Protein AF-A0A0C7QHS0-F1 (afdb_monomer_lite)

Foldseek 3Di:
DVVVVVVVVVVVVVVVVVVVVVVVVCCVVVDDDDPVVLVVQLVVLLVVVLVVDPDPVVNVVSCVQFFVDWDADPVRHTDDTDTDDDPVSSVVRVD

Secondary structure (DSSP, 8-state):
-HHHHHHHHHHHHHHHHHHHHHHHHHHHHH-SPPPHHHHHHHHHHHHHHHHH--SHHHHHHHHHHH-SEEEE-TTSSEEEEE----HHHHHHH--

Radius of gyration: 21.85 Å; chains: 1; bounding box: 41×32×62 Å

Structure (mmCIF, N/CA/C/O backbone):
data_AF-A0A0C7QHS0-F1
#
_entry.id   AF-A0A0C7QHS0-F1
#
loop_
_atom_site.group_PDB
_atom_site.id
_atom_site.type_symbol
_atom_site.label_atom_id
_atom_site.label_alt_id
_atom_site.label_comp_id
_atom_site.label_asym_id
_atom_site.label_entity_id
_atom_site.label_seq_id
_atom_site.pdbx_PDB_ins_code
_atom_site.Cartn_x
_atom_site.Cartn_y
_atom_site.Cartn_z
_atom_site.occupancy
_atom_site.B_iso_or_equiv
_atom_site.auth_seq_id
_atom_site.auth_comp_id
_atom_site.auth_asym_id
_atom_site.auth_atom_id
_atom_site.pdbx_PDB_model_num
ATOM 1 N N . MET A 1 1 ? 23.050 4.891 -47.789 1.00 57.44 1 MET A N 1
ATOM 2 C CA . MET A 1 1 ? 22.070 4.229 -46.890 1.00 57.44 1 MET A CA 1
ATOM 3 C C . MET A 1 1 ? 22.749 3.424 -45.784 1.00 57.44 1 MET A C 1
ATOM 5 O O . MET A 1 1 ? 22.379 3.619 -44.636 1.00 57.44 1 MET A O 1
ATOM 9 N N . ALA A 1 2 ? 23.766 2.606 -46.086 1.00 73.19 2 ALA A N 1
ATOM 10 C CA . ALA A 1 2 ? 24.487 1.795 -45.091 1.00 73.19 2 ALA A CA 1
ATOM 11 C C . ALA A 1 2 ? 25.076 2.600 -43.912 1.00 73.19 2 ALA A C 1
ATOM 13 O O . ALA A 1 2 ? 24.985 2.183 -42.765 1.00 73.19 2 ALA A O 1
ATOM 14 N N . GLU A 1 3 ? 25.606 3.794 -44.171 1.00 80.25 3 GLU A N 1
ATOM 15 C CA . GLU A 1 3 ? 26.228 4.638 -43.141 1.00 80.25 3 GLU A CA 1
ATOM 16 C C . GLU A 1 3 ? 25.222 5.251 -42.155 1.00 80.25 3 GLU A C 1
ATOM 18 O O . GLU A 1 3 ? 25.504 5.400 -40.970 1.00 80.25 3 GLU A O 1
ATOM 23 N N . ARG A 1 4 ? 24.002 5.532 -42.624 1.00 82.81 4 ARG A N 1
ATOM 24 C CA . ARG A 1 4 ? 22.902 6.002 -41.773 1.00 82.81 4 ARG A CA 1
ATOM 25 C C . ARG A 1 4 ? 22.366 4.876 -40.888 1.00 82.81 4 ARG A C 1
ATOM 27 O O . ARG A 1 4 ? 22.056 5.122 -39.732 1.00 82.81 4 ARG A O 1
ATOM 34 N N . VAL A 1 5 ? 22.306 3.651 -41.415 1.00 83.94 5 VAL A N 1
ATOM 35 C CA . VAL A 1 5 ? 21.945 2.451 -40.640 1.00 83.94 5 VAL A CA 1
ATOM 36 C C . VAL A 1 5 ? 23.002 2.158 -39.575 1.00 83.94 5 VAL A C 1
ATOM 38 O O . VAL A 1 5 ? 22.654 1.873 -38.437 1.00 83.94 5 VAL A O 1
ATOM 41 N N . LYS A 1 6 ? 24.288 2.301 -39.914 1.00 88.81 6 LYS A N 1
ATOM 42 C CA . LYS A 1 6 ? 25.389 2.124 -38.962 1.00 88.81 6 LYS A CA 1
ATOM 43 C C . LYS A 1 6 ? 25.307 3.115 -37.796 1.00 88.81 6 LYS A C 1
ATOM 45 O O . LYS A 1 6 ? 25.327 2.684 -36.651 1.00 88.81 6 LYS A O 1
ATOM 50 N N . LYS A 1 7 ? 25.120 4.408 -38.088 1.00 89.19 7 LYS A N 1
ATOM 51 C CA . LYS A 1 7 ? 24.941 5.441 -37.052 1.00 89.19 7 LYS A CA 1
ATOM 52 C C . LYS A 1 7 ? 23.731 5.174 -36.159 1.00 89.19 7 LYS A C 1
ATOM 54 O O . LYS A 1 7 ? 23.838 5.298 -34.949 1.00 89.19 7 LYS A O 1
ATOM 59 N N . LEU A 1 8 ? 22.603 4.763 -36.742 1.00 87.00 8 LEU A N 1
ATOM 60 C CA . LEU A 1 8 ? 21.408 4.414 -35.968 1.00 87.00 8 LEU A CA 1
ATOM 61 C C . LEU A 1 8 ? 21.651 3.218 -35.041 1.00 87.00 8 LEU A C 1
ATOM 63 O O . LEU A 1 8 ? 21.176 3.228 -33.913 1.00 87.00 8 LEU A O 1
ATOM 67 N N . ASN A 1 9 ? 22.407 2.210 -35.479 1.00 87.44 9 ASN A N 1
ATOM 68 C CA . ASN A 1 9 ? 22.744 1.066 -34.630 1.00 87.44 9 ASN A CA 1
ATOM 69 C C . ASN A 1 9 ? 23.682 1.460 -33.479 1.00 87.44 9 ASN A C 1
ATOM 71 O O . ASN A 1 9 ? 23.443 1.063 -32.345 1.00 87.44 9 ASN A O 1
ATOM 75 N N . GLU A 1 10 ? 24.692 2.291 -33.746 1.00 91.44 10 GLU A N 1
ATOM 76 C CA . GLU A 1 10 ? 25.584 2.835 -32.709 1.00 91.44 10 GLU A CA 1
ATOM 77 C C . GLU A 1 10 ? 24.812 3.679 -31.678 1.00 91.44 10 GLU A C 1
ATOM 79 O O . GLU A 1 10 ? 25.105 3.654 -30.482 1.00 91.44 10 GLU A O 1
ATOM 84 N N . GLU A 1 11 ? 23.797 4.415 -32.129 1.00 90.19 11 GLU A N 1
ATOM 85 C CA . GLU A 1 11 ? 22.925 5.210 -31.266 1.00 90.19 11 GLU A CA 1
ATOM 86 C C . GLU A 1 11 ? 21.977 4.321 -30.444 1.00 90.19 11 GLU A C 1
ATOM 88 O O . GLU A 1 11 ? 21.811 4.545 -29.247 1.00 90.19 11 GLU A O 1
ATOM 93 N N . ILE A 1 12 ? 21.428 3.254 -31.040 1.00 86.38 12 ILE A N 1
ATOM 94 C CA . ILE A 1 12 ? 20.640 2.231 -30.334 1.00 86.38 12 ILE A CA 1
ATOM 95 C C . ILE A 1 12 ? 21.471 1.566 -29.234 1.00 86.38 12 ILE A C 1
ATOM 97 O O . ILE A 1 12 ? 20.972 1.385 -28.123 1.00 86.38 12 ILE A O 1
ATOM 101 N N . ASP A 1 13 ? 22.722 1.212 -29.515 1.00 88.50 13 ASP A N 1
ATOM 102 C CA . ASP A 1 13 ? 23.584 0.547 -28.538 1.00 88.50 13 ASP A CA 1
ATOM 103 C C . ASP A 1 13 ? 23.977 1.490 -27.392 1.00 88.50 13 ASP A C 1
ATOM 105 O O . ASP A 1 13 ? 23.917 1.096 -26.226 1.00 88.50 13 ASP A O 1
ATOM 109 N N . ASN A 1 14 ? 24.250 2.765 -27.685 1.00 91.88 14 ASN A N 1
ATOM 110 C CA . ASN A 1 14 ? 24.448 3.781 -26.645 1.00 91.88 14 ASN A CA 1
ATOM 111 C C . ASN A 1 14 ? 23.195 3.991 -25.784 1.00 91.88 14 ASN A C 1
ATOM 113 O O . ASN A 1 14 ? 23.290 4.127 -24.564 1.00 91.88 14 ASN A O 1
ATOM 117 N N . LEU A 1 15 ? 22.011 4.020 -26.400 1.00 89.31 15 LEU A N 1
ATOM 118 C CA . LEU A 1 15 ? 20.750 4.172 -25.674 1.00 89.31 15 LEU A CA 1
ATOM 119 C C . LEU A 1 15 ? 20.456 2.963 -24.781 1.00 89.31 15 LEU A C 1
ATOM 121 O O . LEU A 1 15 ? 19.985 3.150 -23.661 1.00 89.31 15 LEU A O 1
ATOM 125 N N . LYS A 1 16 ? 20.769 1.742 -25.232 1.00 81.06 16 LYS A N 1
ATOM 126 C CA . LYS A 1 16 ? 20.665 0.531 -24.404 1.00 81.06 16 LYS A CA 1
ATOM 127 C C . LYS A 1 16 ? 21.592 0.594 -23.195 1.00 81.06 16 LYS A C 1
ATOM 129 O O . LYS A 1 16 ? 21.141 0.324 -22.090 1.00 81.06 16 LYS A O 1
ATOM 134 N N . PHE A 1 17 ? 22.841 1.015 -23.394 1.00 87.25 17 PHE A N 1
ATOM 135 C CA . PHE A 1 17 ? 23.805 1.142 -22.302 1.00 87.25 17 PHE A CA 1
ATOM 136 C C . PHE A 1 17 ? 23.325 2.128 -21.228 1.00 87.25 17 PHE A C 1
ATOM 138 O O . PHE A 1 17 ? 23.287 1.795 -20.047 1.00 87.25 17 PHE A O 1
ATOM 145 N N . ARG A 1 18 ? 22.855 3.312 -21.643 1.00 89.25 18 ARG A N 1
ATOM 146 C CA . ARG A 1 18 ? 22.301 4.316 -20.718 1.00 89.25 18 ARG A CA 1
ATOM 147 C C . ARG A 1 18 ? 21.041 3.830 -20.003 1.00 89.25 18 ARG A C 1
ATOM 149 O O . ARG A 1 18 ? 20.806 4.201 -18.861 1.00 89.25 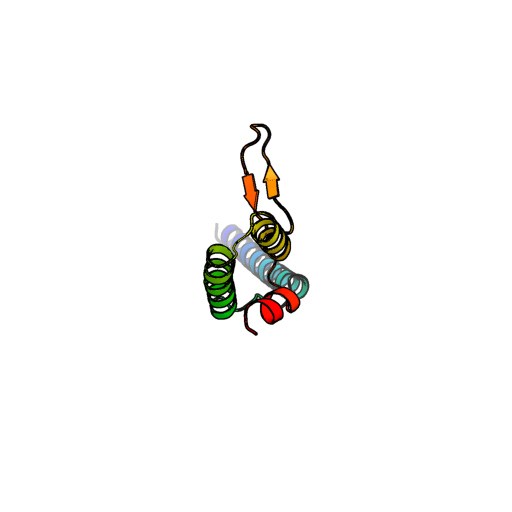18 ARG A O 1
ATOM 156 N N . LEU A 1 19 ? 20.210 3.035 -20.674 1.00 77.75 19 LEU A N 1
ATOM 157 C CA . LEU A 1 19 ? 19.004 2.467 -20.078 1.00 77.75 19 LEU A CA 1
ATOM 158 C C . LEU A 1 19 ? 19.34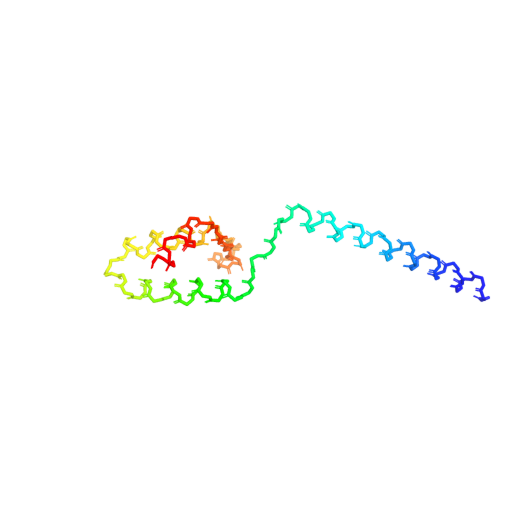1 1.452 -18.980 1.00 77.75 19 LEU A C 1
ATOM 160 O O . LEU A 1 19 ? 18.672 1.442 -17.950 1.00 77.75 19 LEU A O 1
ATOM 164 N N . ASP A 1 20 ? 20.362 0.622 -19.185 1.00 76.94 20 ASP A N 1
ATOM 165 C CA . ASP A 1 20 ? 20.804 -0.346 -18.180 1.00 76.94 20 ASP A CA 1
ATOM 166 C C . ASP A 1 20 ? 21.456 0.341 -16.971 1.00 76.94 20 ASP A C 1
ATOM 168 O O . ASP A 1 20 ? 21.157 -0.033 -15.839 1.00 76.94 20 ASP A O 1
ATOM 172 N N . GLU A 1 21 ? 22.242 1.400 -17.189 1.00 83.31 21 GLU A N 1
ATOM 173 C CA . GLU A 1 21 ? 22.805 2.238 -16.117 1.00 83.31 21 GLU A CA 1
ATOM 174 C C . GLU A 1 21 ? 21.696 2.880 -15.269 1.00 83.31 21 GLU A C 1
ATOM 176 O O . GLU A 1 21 ? 21.658 2.711 -14.054 1.00 83.31 21 GLU A O 1
ATOM 181 N N . ILE A 1 22 ? 20.709 3.511 -15.917 1.00 80.06 22 ILE A N 1
ATOM 182 C CA . ILE A 1 22 ? 19.565 4.119 -15.223 1.00 80.06 22 ILE A CA 1
ATOM 183 C C . ILE A 1 22 ? 18.749 3.062 -14.470 1.00 80.06 22 ILE A C 1
ATOM 185 O O . ILE A 1 22 ? 18.305 3.315 -13.355 1.00 80.06 22 ILE A O 1
ATOM 189 N N . LYS A 1 23 ? 18.539 1.871 -15.044 1.00 70.00 23 LYS A N 1
ATOM 190 C CA . LYS A 1 23 ? 17.851 0.776 -14.340 1.00 70.00 23 LYS A CA 1
ATOM 191 C C . LYS A 1 23 ? 18.617 0.335 -13.103 1.00 70.00 23 LYS A C 1
ATOM 193 O O . LYS A 1 23 ? 17.993 0.081 -12.079 1.00 70.00 23 LYS A O 1
ATOM 198 N N . GLN A 1 24 ? 19.938 0.229 -13.197 1.00 72.12 24 GLN A N 1
ATOM 199 C CA . GLN A 1 24 ? 20.778 -0.153 -12.073 1.00 72.12 24 GLN A CA 1
ATOM 200 C C . GLN A 1 24 ? 20.730 0.911 -10.970 1.00 72.12 24 GLN A C 1
ATOM 202 O O . GLN A 1 24 ? 20.524 0.562 -9.811 1.00 72.12 24 GLN A O 1
ATOM 207 N N . ASP A 1 25 ? 20.807 2.192 -11.330 1.00 68.56 25 ASP A N 1
ATOM 208 C CA . ASP A 1 25 ? 20.666 3.308 -10.391 1.00 68.56 25 ASP A CA 1
ATOM 209 C C . ASP A 1 25 ? 19.282 3.337 -9.730 1.00 68.56 25 ASP A C 1
ATOM 211 O O . ASP A 1 25 ? 19.182 3.548 -8.524 1.00 68.56 25 ASP A O 1
ATOM 215 N N . VAL A 1 26 ? 18.213 3.067 -10.487 1.00 67.44 26 VAL A N 1
ATOM 216 C CA . VAL A 1 26 ? 16.846 2.954 -9.954 1.00 67.44 26 VAL A CA 1
ATOM 217 C C . VAL A 1 26 ? 16.727 1.764 -9.002 1.00 67.44 26 VAL A C 1
ATOM 219 O O . VAL A 1 26 ? 16.207 1.932 -7.908 1.00 67.44 26 VAL A O 1
ATOM 222 N N . MET A 1 27 ? 17.267 0.591 -9.345 1.00 61.25 27 MET A N 1
ATOM 223 C CA . MET A 1 27 ? 17.267 -0.573 -8.444 1.00 61.25 27 MET A CA 1
ATOM 224 C C . MET A 1 27 ? 18.051 -0.310 -7.152 1.00 61.25 27 MET A C 1
ATOM 226 O O . MET A 1 27 ? 17.656 -0.774 -6.085 1.00 61.25 27 MET A O 1
ATOM 230 N N . LEU A 1 28 ? 19.152 0.442 -7.231 1.00 62.38 28 LEU A N 1
ATOM 231 C CA . LEU A 1 28 ? 19.933 0.848 -6.063 1.00 62.38 28 LEU A CA 1
ATOM 232 C C . LEU A 1 28 ? 19.214 1.922 -5.228 1.00 62.38 28 LEU A C 1
ATOM 234 O O . LEU A 1 28 ? 19.352 1.932 -4.006 1.00 62.38 28 LEU A O 1
ATOM 238 N N . ALA A 1 29 ? 18.451 2.812 -5.868 1.00 61.00 29 ALA A N 1
ATOM 239 C CA . ALA A 1 29 ? 17.723 3.900 -5.217 1.00 61.00 29 ALA A CA 1
ATOM 240 C C . ALA A 1 29 ? 16.375 3.469 -4.610 1.00 61.00 29 ALA A C 1
ATOM 242 O O . ALA A 1 29 ? 15.973 4.015 -3.584 1.00 61.00 29 ALA A O 1
ATOM 243 N N . GLU A 1 30 ? 15.677 2.509 -5.221 1.00 59.91 30 GLU A N 1
ATOM 244 C CA . GLU A 1 30 ? 14.356 2.037 -4.779 1.00 59.91 30 GLU A CA 1
ATOM 245 C C . GLU A 1 30 ? 14.429 0.975 -3.667 1.00 59.91 30 GLU A C 1
ATOM 247 O O . GLU A 1 30 ? 13.416 0.687 -3.029 1.00 59.91 30 GLU A O 1
ATOM 252 N N . GLY A 1 31 ? 15.622 0.442 -3.370 1.00 57.38 31 GLY A N 1
ATOM 253 C CA . GLY A 1 31 ? 15.787 -0.677 -2.441 1.00 57.38 31 GLY A CA 1
ATOM 254 C C . GLY A 1 31 ? 15.231 -1.988 -3.012 1.00 57.38 31 GLY A C 1
ATOM 255 O O . GLY A 1 31 ? 14.617 -2.019 -4.078 1.00 57.38 31 GLY A O 1
ATOM 256 N N . GLU A 1 32 ? 15.473 -3.111 -2.330 1.00 57.00 32 GLU A N 1
ATOM 257 C CA . GLU A 1 32 ? 14.936 -4.405 -2.767 1.00 57.00 32 GLU A CA 1
ATOM 258 C C . GLU A 1 32 ? 13.405 -4.342 -2.871 1.00 57.00 32 GLU A C 1
ATOM 260 O O . GLU A 1 32 ? 12.702 -4.102 -1.887 1.00 57.00 32 GLU A O 1
ATOM 265 N N . SER A 1 33 ? 12.883 -4.569 -4.079 1.00 59.91 33 SER A N 1
ATOM 266 C CA . SER A 1 33 ? 11.445 -4.690 -4.308 1.00 59.91 33 SER A CA 1
ATOM 267 C C . SER A 1 33 ? 10.889 -5.809 -3.426 1.00 59.91 33 SER A C 1
ATOM 269 O O . SER A 1 33 ? 11.385 -6.939 -3.454 1.00 59.91 33 SER A O 1
ATOM 271 N N . VAL A 1 34 ? 9.865 -5.492 -2.628 1.00 65.25 34 VAL A N 1
ATOM 272 C CA . VAL A 1 34 ? 9.195 -6.469 -1.765 1.00 65.25 34 VAL A CA 1
ATOM 273 C C . VAL A 1 34 ? 8.717 -7.633 -2.643 1.00 65.25 34 VAL A C 1
ATOM 275 O O . VAL A 1 34 ? 7.978 -7.395 -3.600 1.00 65.25 34 VAL A O 1
ATOM 278 N N . PRO A 1 35 ? 9.098 -8.892 -2.349 1.00 78.94 35 PRO A N 1
ATOM 279 C CA . PRO A 1 35 ? 8.656 -10.027 -3.143 1.00 78.94 35 PRO A CA 1
ATOM 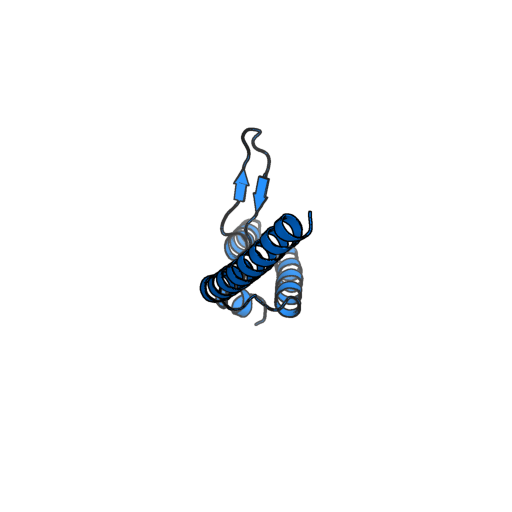280 C C . PRO A 1 35 ? 7.130 -10.048 -3.251 1.00 78.94 35 PRO A C 1
ATOM 282 O O . PRO A 1 35 ? 6.436 -9.934 -2.240 1.00 78.94 35 PRO A O 1
ATOM 285 N N . PHE A 1 36 ? 6.602 -10.254 -4.459 1.00 75.44 36 PHE A N 1
ATOM 286 C CA . PHE A 1 36 ? 5.153 -10.283 -4.709 1.00 75.44 36 PHE A CA 1
ATOM 287 C C . PHE A 1 36 ? 4.403 -11.236 -3.762 1.00 75.44 36 PHE A C 1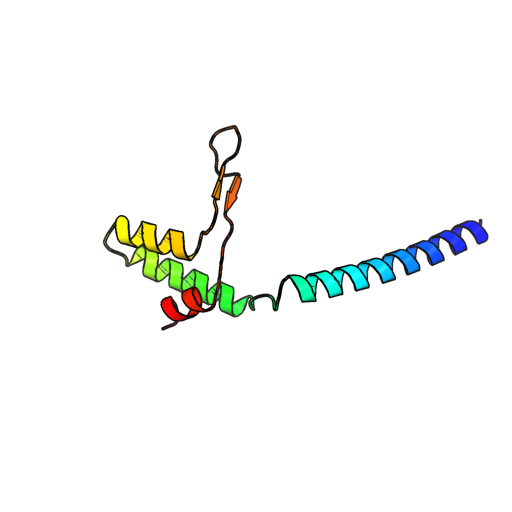
ATOM 289 O O . PHE A 1 36 ? 3.273 -10.981 -3.349 1.00 75.44 36 PHE A O 1
ATOM 296 N N . GLU A 1 37 ? 5.035 -12.346 -3.383 1.00 78.62 37 GLU A N 1
ATOM 297 C CA . GLU A 1 37 ? 4.464 -13.298 -2.435 1.00 78.62 37 GLU A CA 1
ATOM 298 C C . GLU A 1 37 ? 4.252 -12.682 -1.042 1.00 78.62 37 GLU A C 1
ATOM 300 O O . GLU A 1 37 ? 3.209 -12.903 -0.422 1.00 78.62 37 GLU A O 1
ATOM 305 N N . LEU A 1 38 ? 5.194 -11.859 -0.578 1.00 78.69 38 LEU A N 1
ATOM 306 C CA . LEU A 1 38 ? 5.095 -11.132 0.684 1.00 78.69 38 LEU A CA 1
ATOM 307 C C . LEU A 1 38 ? 4.036 -10.024 0.596 1.00 78.69 38 LEU A C 1
ATOM 309 O O . LEU A 1 38 ? 3.191 -9.928 1.485 1.00 78.69 38 LEU A O 1
ATOM 313 N N . GLU A 1 39 ? 4.004 -9.261 -0.500 1.00 78.75 39 GLU A N 1
ATOM 314 C CA . GLU A 1 39 ? 2.951 -8.269 -0.769 1.00 78.75 39 GLU A CA 1
ATOM 315 C C . GLU A 1 39 ? 1.555 -8.918 -0.732 1.00 78.75 39 GLU A C 1
ATOM 317 O O . GLU A 1 39 ? 0.653 -8.466 -0.021 1.00 78.75 39 GLU A O 1
ATOM 322 N N . SER A 1 40 ? 1.384 -10.042 -1.433 1.00 82.69 40 SER A N 1
ATOM 323 C CA . SER A 1 40 ? 0.122 -10.785 -1.484 1.00 82.69 40 SER A CA 1
ATOM 324 C C . SER A 1 40 ? -0.318 -11.270 -0.100 1.00 82.69 40 SER A C 1
ATOM 326 O O . SER A 1 40 ? -1.499 -11.177 0.255 1.00 82.69 40 SER A O 1
ATOM 328 N N . GLN A 1 41 ? 0.619 -11.776 0.707 1.00 85.62 41 GLN A N 1
ATOM 329 C CA . GLN A 1 41 ? 0.342 -12.214 2.074 1.00 85.62 41 GLN A CA 1
ATOM 330 C C . GLN A 1 41 ? -0.070 -11.048 2.975 1.00 85.62 41 GLN A C 1
ATOM 332 O O . GLN A 1 41 ? -1.082 -11.155 3.677 1.00 85.62 41 GLN A O 1
ATOM 337 N N . VAL A 1 42 ? 0.654 -9.927 2.911 1.00 86.12 42 VAL A N 1
ATOM 338 C CA . VAL A 1 42 ? 0.343 -8.699 3.653 1.00 86.12 42 VAL A CA 1
ATOM 339 C C . VAL A 1 42 ? -1.055 -8.199 3.295 1.00 86.12 42 VAL A C 1
ATOM 341 O O . VAL A 1 42 ? -1.867 -7.978 4.193 1.00 86.12 42 VAL A O 1
ATOM 344 N N . MET A 1 43 ? -1.399 -8.120 2.007 1.00 86.88 43 MET A N 1
ATOM 345 C CA . MET A 1 43 ? -2.717 -7.654 1.559 1.00 86.88 43 MET A CA 1
ATOM 346 C C . MET A 1 43 ? -3.857 -8.588 1.986 1.00 86.88 43 MET A C 1
ATOM 348 O O . MET A 1 43 ? -4.915 -8.126 2.431 1.00 86.88 43 MET A O 1
ATOM 352 N N . LYS A 1 44 ? -3.654 -9.912 1.922 1.00 89.12 44 LYS A N 1
ATOM 353 C CA . LYS A 1 44 ? -4.640 -10.893 2.412 1.00 89.12 44 LYS A CA 1
ATOM 354 C C . LYS A 1 44 ? -4.867 -10.753 3.916 1.00 89.12 44 LYS A C 1
ATOM 356 O O . LYS A 1 44 ? -6.018 -10.711 4.357 1.00 89.12 44 LYS A O 1
ATOM 361 N N . LYS A 1 45 ? -3.790 -10.661 4.700 1.00 88.62 45 LYS A N 1
ATOM 362 C CA . LYS A 1 45 ? -3.858 -10.497 6.159 1.00 88.62 45 LYS A CA 1
ATOM 363 C C . LYS A 1 45 ? -4.479 -9.164 6.549 1.00 88.62 45 LYS A C 1
ATOM 365 O O . LYS A 1 45 ? -5.374 -9.148 7.391 1.00 88.62 45 LYS A O 1
ATOM 370 N N . PHE A 1 46 ? -4.107 -8.080 5.874 1.00 88.00 46 PHE A N 1
ATOM 371 C CA . PHE A 1 46 ? -4.733 -6.775 6.047 1.00 88.00 46 PHE A CA 1
ATOM 372 C C . PHE A 1 46 ? -6.247 -6.854 5.847 1.00 88.00 46 PHE A C 1
ATOM 374 O O . PHE A 1 46 ? -7.003 -6.430 6.716 1.00 88.00 46 PHE A O 1
ATOM 381 N N . GLY A 1 47 ? -6.710 -7.471 4.754 1.00 86.75 47 GLY A N 1
ATOM 382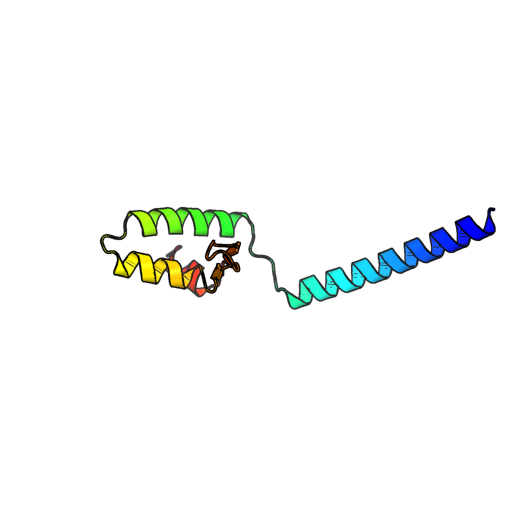 C CA . GLY A 1 47 ? -8.139 -7.641 4.489 1.00 86.75 47 GLY A CA 1
ATOM 383 C C . GLY A 1 47 ? -8.876 -8.432 5.577 1.00 86.75 47 GLY A C 1
ATOM 384 O O . GLY A 1 47 ? -10.007 -8.086 5.924 1.00 86.75 47 GLY A O 1
ATOM 385 N N . GLN A 1 48 ? -8.246 -9.466 6.145 1.00 89.44 48 GLN A N 1
ATOM 386 C CA . GLN A 1 48 ? -8.803 -10.241 7.261 1.00 89.44 48 GLN A CA 1
ATOM 387 C C . GLN A 1 48 ? -8.908 -9.396 8.537 1.00 89.44 48 GLN A C 1
ATOM 389 O O . GLN A 1 48 ? -9.989 -9.300 9.118 1.00 89.44 48 GLN A O 1
ATOM 394 N N . VAL A 1 49 ? -7.816 -8.740 8.940 1.00 86.94 49 VAL A N 1
ATOM 395 C CA . VAL A 1 49 ? -7.756 -7.902 10.151 1.00 86.94 49 VAL A CA 1
ATOM 396 C C . VAL A 1 49 ? -8.695 -6.700 10.031 1.00 86.94 49 VAL A C 1
ATOM 398 O O . VAL A 1 49 ? -9.433 -6.385 10.964 1.00 86.94 49 VAL A O 1
ATOM 401 N N . PHE A 1 50 ? -8.750 -6.070 8.859 1.00 87.50 50 PHE A N 1
ATOM 402 C CA . PHE A 1 50 ? -9.640 -4.948 8.584 1.00 87.50 50 PHE A CA 1
ATOM 403 C C . PHE A 1 50 ? -11.117 -5.342 8.704 1.00 87.50 50 PHE A C 1
ATOM 405 O O . PHE A 1 50 ? -11.896 -4.612 9.318 1.00 87.50 50 PHE A O 1
ATOM 412 N N . LYS A 1 51 ? -11.513 -6.509 8.181 1.00 86.69 51 LYS A N 1
ATOM 413 C CA . LYS A 1 51 ? -12.890 -7.018 8.317 1.00 86.69 51 LYS A CA 1
ATOM 414 C C . LYS A 1 51 ? -13.224 -7.457 9.744 1.00 86.69 51 LYS A C 1
ATOM 416 O O . LYS A 1 51 ? -14.361 -7.283 10.165 1.00 86.69 51 LYS A O 1
ATOM 421 N N . ALA A 1 52 ? -12.252 -8.004 10.473 1.00 86.81 52 ALA A N 1
ATOM 422 C CA . ALA A 1 52 ? -12.422 -8.433 11.861 1.00 86.81 52 ALA A CA 1
ATOM 423 C C . ALA A 1 52 ? -12.439 -7.264 12.861 1.00 86.81 52 ALA A C 1
ATOM 425 O O . ALA A 1 52 ? -12.909 -7.421 13.985 1.00 86.81 52 ALA A O 1
ATOM 426 N N . SER A 1 53 ? -11.922 -6.095 12.478 1.00 83.62 53 SER A N 1
ATOM 427 C CA . SER A 1 53 ? -11.873 -4.935 13.365 1.00 83.62 53 SER A CA 1
ATOM 428 C C . SER A 1 53 ? -13.269 -4.364 13.656 1.00 83.62 53 SER A C 1
ATOM 430 O O . SER A 1 53 ? -14.014 -3.952 12.764 1.00 83.62 53 SER A O 1
ATOM 432 N N . SER A 1 54 ? -13.624 -4.325 14.941 1.00 75.06 54 SER A N 1
ATOM 433 C CA . SER A 1 54 ? -14.989 -4.041 15.401 1.00 75.06 54 SER A CA 1
ATOM 434 C C . SER A 1 54 ? -15.370 -2.562 15.311 1.00 75.06 54 SER A C 1
ATOM 436 O O . SER A 1 54 ? -16.549 -2.224 15.218 1.00 75.06 54 SER A O 1
ATOM 438 N N . THR A 1 55 ? -14.389 -1.652 15.335 1.00 90.19 55 THR A N 1
ATOM 439 C CA . THR A 1 55 ? -14.644 -0.204 15.416 1.00 90.19 55 THR A CA 1
ATOM 440 C C . THR A 1 55 ? -14.205 0.555 14.164 1.00 90.19 55 THR A C 1
ATOM 442 O O . THR A 1 55 ? -13.269 0.187 13.453 1.00 90.19 55 THR A O 1
ATOM 445 N N . ARG A 1 56 ? -14.872 1.684 13.892 1.00 88.50 56 ARG A N 1
ATOM 446 C CA . ARG A 1 56 ? -14.468 2.618 12.824 1.00 88.50 56 ARG A CA 1
ATOM 447 C C . ARG A 1 56 ? -13.069 3.194 13.069 1.00 88.50 56 ARG A C 1
ATOM 449 O O . ARG A 1 56 ? -12.334 3.431 12.116 1.00 88.50 56 ARG A O 1
ATOM 456 N N . GLN A 1 57 ? -12.706 3.408 14.331 1.00 88.75 57 GLN A N 1
ATOM 457 C CA . GLN A 1 57 ? -11.411 3.967 14.707 1.00 88.75 57 GLN A CA 1
ATOM 458 C C . GLN A 1 57 ? -10.265 2.988 14.435 1.00 88.75 57 GLN A C 1
ATOM 460 O O . GLN A 1 57 ? -9.275 3.393 13.834 1.00 88.75 57 GLN A O 1
ATOM 465 N N . GLN A 1 58 ? -10.433 1.703 14.765 1.00 84.44 58 GLN A N 1
ATOM 466 C CA . GLN A 1 58 ? -9.456 0.660 14.423 1.00 84.44 58 GLN A CA 1
ATOM 467 C C . GLN A 1 58 ? -9.281 0.530 12.907 1.00 84.44 58 GLN A C 1
ATOM 469 O O . GLN A 1 58 ? -8.154 0.515 12.423 1.00 84.44 58 GLN A O 1
ATOM 474 N N . ARG A 1 59 ? -10.379 0.541 12.138 1.00 87.56 59 ARG A N 1
ATOM 475 C CA . ARG A 1 59 ? -10.317 0.549 10.664 1.00 87.56 59 ARG A CA 1
ATOM 476 C C . ARG A 1 59 ? -9.542 1.744 10.117 1.00 87.56 59 ARG A C 1
ATOM 478 O O . ARG A 1 59 ? -8.744 1.587 9.199 1.00 87.56 59 ARG A O 1
ATOM 485 N N . LYS A 1 60 ? -9.745 2.933 10.693 1.00 88.25 60 LYS A N 1
ATOM 486 C CA . LYS A 1 60 ? -9.020 4.148 10.299 1.00 88.25 60 LYS A CA 1
ATOM 487 C C . LYS A 1 60 ? -7.523 4.047 10.613 1.00 88.25 60 LYS A C 1
ATOM 489 O O . LYS A 1 60 ? -6.710 4.427 9.782 1.00 88.25 60 LYS A O 1
ATOM 494 N N . GLN A 1 61 ? -7.164 3.521 11.783 1.00 85.62 61 GLN A N 1
ATOM 495 C CA . GLN A 1 61 ? -5.762 3.313 12.161 1.00 85.62 61 GLN A CA 1
ATOM 496 C C . GLN A 1 61 ? -5.072 2.280 11.264 1.00 85.62 61 GLN A C 1
ATOM 498 O O . GLN A 1 61 ? -3.951 2.518 10.832 1.00 85.62 61 GLN A O 1
ATOM 503 N N . LEU A 1 62 ? -5.757 1.183 10.930 1.00 86.06 62 LEU A N 1
ATOM 504 C CA . LEU A 1 62 ? -5.259 0.180 9.987 1.00 86.06 62 LEU A CA 1
ATOM 505 C C . LEU A 1 62 ? -5.012 0.785 8.601 1.00 86.06 62 LEU A C 1
ATOM 507 O O . LEU A 1 62 ? -3.960 0.559 8.018 1.00 86.06 62 LEU A O 1
ATOM 511 N N . LEU A 1 63 ? -5.942 1.593 8.086 1.00 87.38 63 LEU A N 1
ATOM 512 C CA . LEU A 1 63 ? -5.744 2.271 6.802 1.00 87.38 63 LEU A CA 1
ATOM 513 C C . LEU A 1 63 ? -4.532 3.204 6.828 1.00 87.38 63 LEU A C 1
ATOM 515 O O . LEU A 1 63 ? -3.746 3.164 5.895 1.00 87.38 63 LEU A O 1
ATOM 519 N N . ASN A 1 64 ? -4.334 3.971 7.903 1.00 85.81 64 ASN A N 1
ATOM 520 C CA . ASN A 1 64 ? -3.176 4.863 8.029 1.00 85.81 64 ASN A CA 1
ATOM 521 C C . ASN A 1 64 ? -1.826 4.124 8.086 1.00 85.81 64 ASN A C 1
ATOM 523 O O . ASN A 1 64 ? -0.803 4.730 7.795 1.00 85.81 64 ASN A O 1
ATOM 527 N N . LEU A 1 65 ? -1.810 2.852 8.496 1.00 83.62 65 LEU A N 1
ATOM 528 C CA . LEU A 1 65 ? -0.597 2.028 8.512 1.00 83.62 65 LEU A CA 1
ATOM 529 C C . LEU A 1 65 ? -0.151 1.637 7.100 1.00 83.62 65 LEU A C 1
ATOM 531 O O . LEU A 1 65 ? 1.042 1.595 6.832 1.00 83.62 65 LEU A O 1
ATOM 535 N N . LEU A 1 66 ? -1.109 1.339 6.219 1.00 85.06 66 LEU A N 1
ATOM 536 C CA . LEU A 1 66 ? -0.839 0.839 4.870 1.00 85.06 66 LEU A CA 1
ATOM 537 C C . LEU A 1 66 ? -0.851 1.955 3.818 1.00 85.06 66 LEU A C 1
ATOM 539 O O . LEU A 1 66 ? -0.137 1.874 2.827 1.00 85.06 66 LEU A O 1
ATOM 543 N N . VAL A 1 67 ? -1.684 2.975 4.018 1.00 86.56 67 VAL A N 1
ATOM 544 C CA . VAL A 1 67 ? -1.925 4.066 3.073 1.00 86.56 67 VAL A CA 1
ATOM 545 C C . VAL A 1 67 ? -1.309 5.350 3.630 1.00 86.56 67 VAL A C 1
ATOM 547 O O . VAL A 1 67 ? -1.990 6.093 4.344 1.00 86.56 67 VAL A O 1
ATOM 550 N N . PRO A 1 68 ? -0.032 5.645 3.326 1.00 84.12 68 PRO A N 1
ATOM 551 C CA . PRO A 1 68 ? 0.597 6.897 3.742 1.00 84.12 68 PRO A CA 1
ATOM 552 C C . PRO A 1 68 ? -0.017 8.115 3.047 1.00 84.12 68 PRO A C 1
ATOM 554 O O . PRO A 1 68 ? -0.031 9.209 3.614 1.00 84.12 68 PRO A O 1
ATOM 557 N N . LYS A 1 69 ? -0.514 7.947 1.814 1.00 86.31 69 LYS A N 1
ATOM 558 C CA . LYS A 1 69 ? -0.945 9.065 0.979 1.00 86.31 69 LYS A CA 1
ATOM 559 C C . LYS A 1 69 ? -2.052 8.672 0.008 1.00 86.31 69 LYS A C 1
ATOM 561 O O . LYS A 1 69 ? -2.010 7.633 -0.645 1.00 86.31 69 LYS A O 1
ATOM 566 N N . VAL A 1 70 ? -3.035 9.561 -0.094 1.00 86.75 70 VAL A N 1
ATOM 567 C CA . VAL A 1 70 ? -4.110 9.512 -1.086 1.00 86.75 70 VAL A CA 1
ATOM 568 C C . VAL A 1 70 ? -4.054 10.812 -1.871 1.00 86.75 70 VAL A C 1
ATOM 570 O O . VAL A 1 70 ? -4.120 11.892 -1.280 1.00 86.75 70 VAL A O 1
ATOM 573 N N . THR A 1 71 ? -3.937 10.715 -3.189 1.00 89.56 71 THR A N 1
ATOM 574 C CA . THR A 1 71 ? -3.998 11.872 -4.083 1.00 89.56 71 THR A CA 1
ATOM 575 C C . THR A 1 71 ? -5.435 12.036 -4.550 1.00 89.56 71 THR A C 1
ATOM 577 O O . THR A 1 71 ? -6.064 11.080 -5.003 1.00 89.56 71 THR A O 1
ATOM 580 N N . ILE A 1 72 ? -5.972 13.245 -4.400 1.00 91.62 72 ILE A N 1
ATOM 581 C CA . ILE A 1 72 ? -7.332 13.597 -4.808 1.00 91.62 72 ILE A CA 1
ATOM 582 C C . ILE A 1 72 ? -7.223 14.549 -5.994 1.00 91.62 72 ILE A C 1
ATOM 584 O O . ILE A 1 72 ? -6.457 15.514 -5.952 1.00 91.62 72 ILE A O 1
ATOM 588 N N . ASP A 1 73 ? -7.986 14.276 -7.045 1.00 91.31 73 ASP A N 1
ATOM 589 C CA . ASP A 1 73 ? -8.005 15.105 -8.239 1.00 91.31 73 ASP A CA 1
ATOM 590 C C . ASP A 1 73 ? -8.790 16.419 -8.023 1.00 91.31 73 ASP A C 1
ATOM 592 O O . ASP A 1 73 ? -9.381 16.700 -6.973 1.00 91.31 73 ASP A O 1
ATOM 596 N N . LYS A 1 74 ? -8.846 17.252 -9.066 1.00 92.00 74 LYS A N 1
ATOM 597 C CA . LYS A 1 74 ? -9.592 18.523 -9.035 1.00 92.00 74 LYS A CA 1
ATOM 598 C C . LYS A 1 74 ? -11.112 18.336 -8.926 1.00 92.00 74 LYS A C 1
ATOM 600 O O . LYS A 1 74 ? -11.802 19.275 -8.535 1.00 92.00 74 LYS A O 1
ATOM 605 N N . SER A 1 75 ? -11.629 17.153 -9.265 1.00 92.88 75 SER A N 1
ATOM 606 C CA . SER A 1 75 ? -13.047 16.789 -9.161 1.00 92.88 75 SER A CA 1
ATOM 607 C C . SER A 1 75 ? -13.432 16.253 -7.775 1.00 92.88 75 SER A C 1
ATOM 609 O O . SER A 1 75 ? -14.603 15.969 -7.526 1.00 92.88 75 SER A O 1
ATOM 611 N N . ARG A 1 76 ? -12.471 16.205 -6.838 1.00 88.50 76 ARG A N 1
ATOM 612 C CA . ARG A 1 76 ? -12.583 15.582 -5.510 1.00 88.50 76 ARG A CA 1
ATOM 613 C C . ARG A 1 76 ? -12.749 14.057 -5.557 1.00 88.50 76 ARG A C 1
ATOM 615 O O . ARG A 1 76 ? -13.176 13.468 -4.563 1.00 88.50 76 ARG A O 1
ATOM 622 N N . ALA A 1 77 ? -12.396 13.423 -6.670 1.00 91.00 77 ALA A N 1
ATOM 623 C CA . ALA A 1 77 ? -12.295 11.977 -6.790 1.00 91.00 77 ALA A CA 1
ATOM 624 C C . ALA A 1 77 ? -10.893 11.491 -6.387 1.00 91.00 77 ALA A C 1
ATOM 626 O O . ALA A 1 77 ? -9.920 12.245 -6.408 1.00 91.00 77 ALA A O 1
ATOM 627 N N . ILE A 1 78 ? -10.792 10.221 -5.989 1.00 89.06 78 ILE A N 1
ATOM 628 C CA . ILE A 1 78 ? -9.496 9.589 -5.714 1.00 89.06 78 ILE A CA 1
ATOM 629 C C . ILE A 1 78 ? -8.779 9.385 -7.049 1.00 89.06 78 ILE A C 1
ATOM 631 O O . ILE A 1 78 ? -9.316 8.715 -7.927 1.00 89.06 78 ILE A O 1
ATOM 635 N N . ASP A 1 79 ? -7.579 9.947 -7.165 1.00 90.31 79 ASP A N 1
ATOM 636 C CA . ASP A 1 79 ? -6.689 9.773 -8.314 1.00 90.31 79 ASP A CA 1
ATOM 637 C C . ASP A 1 79 ? -5.767 8.571 -8.077 1.00 90.31 79 ASP A C 1
ATOM 639 O O . ASP A 1 79 ? -5.810 7.571 -8.791 1.00 90.31 79 ASP A O 1
ATOM 643 N N . THR A 1 80 ? -5.000 8.614 -6.982 1.00 88.62 80 THR A N 1
ATOM 644 C CA . THR A 1 80 ? -4.065 7.547 -6.612 1.00 88.62 80 THR A CA 1
ATOM 645 C C . THR A 1 80 ? -4.084 7.254 -5.117 1.00 88.62 80 THR A C 1
ATOM 647 O O . THR A 1 80 ? -4.404 8.109 -4.286 1.00 88.62 80 THR A O 1
ATOM 650 N N . ILE A 1 81 ? -3.721 6.020 -4.773 1.00 85.44 81 ILE A N 1
ATOM 651 C CA . ILE A 1 81 ? -3.469 5.577 -3.404 1.00 85.44 81 ILE A CA 1
ATOM 652 C C . ILE A 1 81 ? -2.064 4.989 -3.393 1.00 85.44 81 ILE A C 1
ATOM 654 O O . ILE A 1 81 ? -1.800 4.013 -4.090 1.00 85.44 81 ILE A O 1
ATOM 658 N N . GLU A 1 82 ? -1.175 5.591 -2.613 1.00 85.50 82 GLU A N 1
ATOM 659 C CA . GLU A 1 82 ? 0.151 5.034 -2.369 1.00 85.50 82 GLU A CA 1
ATOM 660 C C . GLU A 1 82 ? 0.039 4.010 -1.237 1.00 85.50 82 GLU A C 1
ATOM 662 O O . GLU A 1 82 ? -0.649 4.256 -0.242 1.00 85.50 82 GLU A O 1
ATOM 667 N N . LEU A 1 83 ? 0.693 2.860 -1.402 1.00 84.06 83 LEU A N 1
ATOM 668 C CA . LEU A 1 83 ? 0.764 1.810 -0.391 1.00 84.06 83 LEU A CA 1
ATOM 669 C C . LEU A 1 83 ? 2.195 1.700 0.120 1.00 84.06 83 LEU A C 1
ATOM 671 O O . LEU A 1 83 ? 3.136 1.665 -0.667 1.00 84.06 83 LEU A O 1
ATOM 675 N N . GLN A 1 84 ? 2.347 1.613 1.438 1.00 83.56 84 GLN A N 1
ATOM 676 C CA . GLN A 1 84 ? 3.630 1.397 2.088 1.00 83.56 84 GLN A CA 1
ATOM 677 C C . GLN A 1 84 ? 3.607 0.068 2.834 1.00 83.56 84 GLN A C 1
ATOM 679 O O . GLN A 1 84 ? 2.840 -0.130 3.776 1.00 83.56 84 GLN A O 1
ATOM 684 N N . ILE A 1 85 ? 4.490 -0.835 2.416 1.00 80.88 85 ILE A N 1
ATOM 685 C CA . ILE A 1 85 ? 4.744 -2.103 3.093 1.00 80.88 85 ILE A CA 1
ATOM 686 C C . ILE A 1 85 ? 6.164 -2.023 3.638 1.00 80.88 85 ILE A C 1
ATOM 688 O O . ILE A 1 85 ? 7.131 -2.225 2.913 1.00 80.88 85 ILE A O 1
ATOM 692 N N . ASN A 1 86 ? 6.280 -1.669 4.914 1.00 80.88 86 ASN A N 1
ATOM 693 C CA . ASN A 1 86 ? 7.547 -1.651 5.636 1.00 80.88 86 ASN A CA 1
ATOM 694 C C . ASN A 1 86 ? 7.606 -2.800 6.655 1.00 80.88 86 ASN A C 1
ATOM 696 O O . ASN A 1 86 ? 6.613 -3.493 6.900 1.00 80.88 86 ASN A O 1
ATOM 700 N N . GLU A 1 87 ? 8.772 -2.989 7.273 1.00 78.44 87 GLU A N 1
ATOM 701 C CA . GLU A 1 87 ? 8.979 -4.033 8.283 1.00 78.44 87 GLU A CA 1
ATOM 702 C C . GLU A 1 87 ? 7.984 -3.946 9.449 1.00 78.44 87 GLU A C 1
ATOM 704 O O . GLU A 1 87 ? 7.533 -4.977 9.946 1.00 78.44 87 GLU A O 1
ATOM 709 N N . ASP A 1 88 ? 7.573 -2.741 9.854 1.00 79.44 88 ASP A N 1
ATOM 710 C CA . ASP A 1 88 ? 6.590 -2.549 10.925 1.00 79.44 88 ASP A CA 1
ATOM 711 C C . ASP A 1 88 ? 5.201 -3.077 10.542 1.00 79.44 88 ASP A C 1
ATOM 713 O O . ASP A 1 88 ? 4.555 -3.771 11.333 1.00 79.44 88 ASP A O 1
ATOM 717 N N . VAL A 1 89 ? 4.746 -2.790 9.318 1.00 81.12 89 VAL A N 1
ATOM 718 C CA . VAL A 1 89 ? 3.479 -3.298 8.769 1.00 81.12 89 VAL A CA 1
ATOM 719 C C . VAL A 1 89 ? 3.523 -4.820 8.666 1.00 81.12 89 VAL A C 1
ATOM 721 O O . VAL A 1 89 ? 2.576 -5.494 9.081 1.00 81.12 89 VAL A O 1
ATOM 724 N N . ILE A 1 90 ? 4.639 -5.368 8.180 1.00 82.38 90 ILE A N 1
ATOM 725 C CA . ILE A 1 90 ? 4.869 -6.813 8.095 1.00 82.38 90 ILE A CA 1
ATOM 726 C C . ILE A 1 90 ? 4.800 -7.436 9.493 1.00 82.38 90 ILE A C 1
ATOM 728 O O . ILE A 1 90 ? 4.034 -8.372 9.714 1.00 82.38 90 ILE A O 1
ATOM 732 N N . ARG A 1 91 ? 5.527 -6.885 10.468 1.00 82.69 91 ARG A N 1
ATOM 733 C CA . ARG A 1 91 ? 5.567 -7.382 11.850 1.00 82.69 91 ARG A CA 1
ATOM 734 C C . ARG A 1 91 ? 4.216 -7.288 12.555 1.00 82.69 91 ARG A C 1
ATOM 736 O O . ARG A 1 91 ? 3.906 -8.131 13.395 1.00 82.69 91 ARG A O 1
ATOM 743 N N . TYR A 1 92 ? 3.421 -6.266 12.250 1.00 82.94 92 TYR A N 1
ATOM 744 C CA . TYR A 1 92 ? 2.087 -6.100 12.818 1.00 82.94 92 TYR A CA 1
ATOM 745 C C . TYR A 1 92 ? 1.079 -7.104 12.236 1.00 82.94 92 TYR A C 1
ATOM 747 O O . TYR A 1 92 ? 0.270 -7.654 12.982 1.00 82.94 92 TYR A O 1
ATOM 755 N N . LEU A 1 93 ? 1.124 -7.352 10.921 1.00 82.25 93 LEU A N 1
ATOM 756 C CA . LEU A 1 93 ? 0.136 -8.177 10.211 1.00 82.25 93 LEU A CA 1
ATOM 757 C C . LEU A 1 93 ? 0.489 -9.670 10.138 1.00 82.25 93 LEU A C 1
ATOM 759 O O . LEU A 1 93 ? -0.423 -10.497 10.053 1.00 82.25 93 LEU A O 1
ATOM 763 N N . LEU A 1 94 ? 1.778 -10.017 10.147 1.00 78.06 94 LEU A N 1
ATOM 764 C CA . LEU A 1 94 ? 2.288 -11.394 10.039 1.00 78.06 94 LEU A CA 1
ATOM 765 C C . LEU A 1 94 ? 2.776 -11.968 11.377 1.00 78.06 94 LEU A C 1
ATOM 767 O O . LEU A 1 94 ? 3.510 -12.953 11.386 1.00 78.06 94 LEU A O 1
ATOM 771 N N . LYS A 1 95 ? 2.392 -11.340 12.490 1.00 62.00 95 LYS A N 1
ATOM 772 C CA . LYS A 1 95 ? 2.710 -11.814 13.838 1.00 62.00 95 LYS A CA 1
ATOM 773 C C . LYS 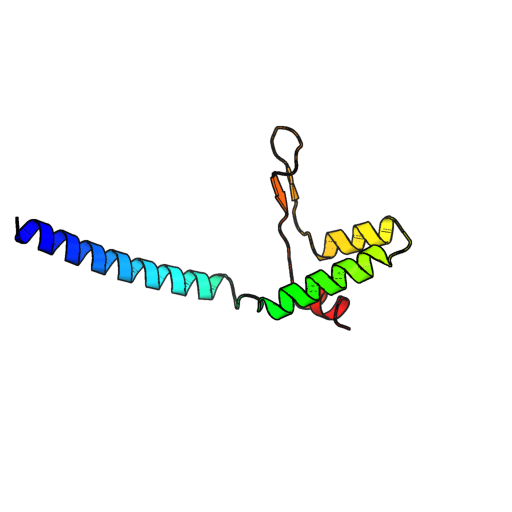A 1 95 ? 2.150 -13.208 14.126 1.00 62.00 95 LYS A C 1
ATOM 775 O O . LYS A 1 95 ? 1.032 -13.513 13.644 1.00 62.00 95 LYS A O 1
#

Organism: Paraclostridium sordellii (NCBI:txid1505)

Sequence (95 aa):
MAERVKKLNEEIDNLKFRLDEIKQDVMLAEGESVPFELESQVMKKFGQVFKASSTRQQRKQLLNLLVPKVTIDKSRAIDTIELQINEDVIRYLLK

pLDDT: mean 81.95, std 9.07, range [57.0, 92.88]